Protein AF-G0QEB4-F1 (afdb_monomer_lite)

Secondary structure (DSSP, 8-state):
----PBP--BHHHHHHHHHTSSS-PEEE--TT-SEEEEEEE-TTSSEEEEEEEEEETTT-BBPPTTS--EEEEEEETTT--BSS--EEE--BTTHHHHHHHHHHHHHHHT----B-TTT-PBEEEEE-TTS-EEEEETTTTS---EEE-

pLDDT: mean 91.14, std 9.4, range [45.0, 98.31]

Radius of gyration: 16.37 Å; chains: 1; bounding box: 36×35×40 Å

Structure (mmCIF, N/CA/C/O backbone):
data_AF-G0QEB4-F1
#
_entry.id   AF-G0QEB4-F1
#
loop_
_atom_site.group_PDB
_atom_site.id
_atom_site.type_symbol
_atom_site.label_atom_id
_atom_site.label_alt_id
_atom_site.label_comp_id
_atom_site.label_asym_id
_atom_site.label_entity_id
_atom_site.label_seq_id
_atom_site.pdbx_PDB_ins_code
_atom_site.Cartn_x
_atom_site.Cartn_y
_atom_site.Cartn_z
_atom_site.occupancy
_atom_site.B_iso_or_equiv
_atom_site.auth_seq_id
_atom_site.auth_comp_id
_atom_site.auth_asym_id
_atom_site.auth_atom_id
_atom_site.pdbx_PDB_model_num
ATOM 1 N N . MET A 1 1 ? 13.089 22.581 -18.055 1.00 45.00 1 MET A N 1
ATOM 2 C CA . MET A 1 1 ? 12.441 21.255 -18.199 1.00 45.00 1 MET A CA 1
ATOM 3 C C . MET A 1 1 ? 13.299 20.219 -17.482 1.00 45.00 1 MET A C 1
ATOM 5 O O . MET A 1 1 ? 14.456 20.061 -17.837 1.00 45.00 1 MET A O 1
ATOM 9 N N . SER A 1 2 ? 12.799 19.601 -16.408 1.00 50.03 2 SER A N 1
ATOM 10 C CA . SER A 1 2 ? 13.567 18.611 -15.633 1.00 50.03 2 SER A CA 1
ATOM 11 C C .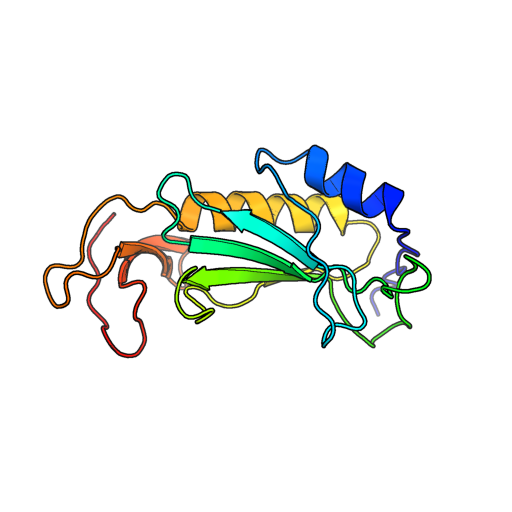 SER A 1 2 ? 13.783 17.355 -16.483 1.00 50.03 2 SER A C 1
ATOM 13 O O . SER A 1 2 ? 12.815 16.683 -16.833 1.00 50.03 2 SER A O 1
ATOM 15 N N . ASN A 1 3 ? 15.038 17.058 -16.828 1.00 57.84 3 ASN A N 1
ATOM 16 C CA . ASN A 1 3 ? 15.435 15.902 -17.633 1.00 57.84 3 ASN A CA 1
ATOM 17 C C . ASN A 1 3 ? 15.365 14.620 -16.776 1.00 57.84 3 ASN A C 1
ATOM 19 O O . ASN A 1 3 ? 16.381 14.054 -16.373 1.00 57.84 3 ASN A O 1
ATOM 23 N N . ARG A 1 4 ? 14.151 14.219 -16.373 1.00 66.50 4 ARG A N 1
ATOM 24 C CA . ARG A 1 4 ? 13.932 13.013 -15.562 1.00 66.50 4 ARG A CA 1
ATOM 25 C C . ARG A 1 4 ? 14.153 11.782 -16.440 1.00 66.50 4 ARG A C 1
ATOM 27 O O . ARG A 1 4 ? 13.334 11.479 -17.303 1.00 66.50 4 ARG A O 1
ATOM 34 N N . LYS A 1 5 ? 15.257 11.074 -16.208 1.00 75.94 5 LYS A N 1
ATOM 35 C CA . LYS A 1 5 ? 15.568 9.799 -16.866 1.00 75.94 5 LYS A CA 1
ATOM 36 C C . LYS A 1 5 ? 14.703 8.707 -16.226 1.00 75.94 5 LYS A C 1
ATOM 38 O O . LYS A 1 5 ? 14.789 8.471 -15.020 1.00 75.94 5 LYS A O 1
ATOM 43 N N . TYR A 1 6 ? 13.838 8.094 -17.029 1.00 80.25 6 TYR A N 1
ATOM 44 C CA . TYR A 1 6 ? 13.074 6.919 -16.611 1.00 80.25 6 TYR A CA 1
ATOM 45 C C . TYR A 1 6 ? 14.007 5.716 -16.471 1.00 80.25 6 TYR A C 1
ATOM 47 O O . TYR A 1 6 ? 14.948 5.580 -17.252 1.00 80.25 6 TYR A O 1
ATOM 55 N N . SER A 1 7 ? 13.739 4.892 -15.465 1.00 81.31 7 SER A N 1
ATOM 56 C CA . SER A 1 7 ? 14.438 3.637 -15.213 1.00 81.31 7 SER A CA 1
ATOM 57 C C . SER A 1 7 ? 13.712 2.498 -15.917 1.00 81.31 7 SER A C 1
ATOM 59 O O . SER A 1 7 ? 12.491 2.374 -15.781 1.00 81.31 7 SER A O 1
ATOM 61 N N . ASP A 1 8 ? 14.472 1.669 -16.622 1.00 85.38 8 ASP A N 1
ATOM 62 C CA . ASP A 1 8 ? 14.002 0.388 -17.135 1.00 85.38 8 ASP A CA 1
ATOM 63 C C . ASP A 1 8 ? 14.109 -0.614 -15.982 1.00 85.38 8 ASP A C 1
ATOM 65 O O . ASP A 1 8 ? 15.203 -1.016 -15.600 1.00 85.38 8 ASP A O 1
ATOM 69 N N . ILE A 1 9 ? 12.970 -0.894 -15.346 1.00 90.00 9 ILE A N 1
ATOM 70 C CA . ILE A 1 9 ? 12.883 -1.756 -14.162 1.00 90.00 9 ILE A CA 1
ATOM 71 C C . ILE A 1 9 ? 12.531 -3.165 -14.628 1.00 90.00 9 ILE A C 1
ATOM 73 O O . ILE A 1 9 ? 11.582 -3.333 -15.400 1.00 90.00 9 ILE A O 1
ATOM 77 N N . ILE A 1 10 ? 13.259 -4.154 -14.122 1.00 93.06 10 ILE A N 1
ATOM 78 C CA . ILE A 1 10 ? 12.956 -5.579 -14.290 1.00 93.06 10 ILE A CA 1
ATOM 79 C C . ILE A 1 10 ? 12.398 -6.169 -12.990 1.00 93.06 10 ILE A C 1
ATOM 81 O O . ILE A 1 10 ? 12.590 -5.604 -11.911 1.00 93.06 10 ILE A O 1
ATOM 85 N N . GLN A 1 11 ? 11.723 -7.316 -13.086 1.00 94.12 11 GLN A N 1
ATOM 86 C CA . GLN A 1 11 ? 11.099 -7.989 -11.943 1.00 94.12 11 GLN A CA 1
ATOM 87 C C . GLN A 1 11 ? 12.069 -8.227 -10.777 1.00 94.12 11 GLN A C 1
ATOM 89 O O . GLN A 1 11 ? 11.741 -7.858 -9.654 1.00 94.12 11 GLN A O 1
ATOM 94 N N . GLU A 1 12 ? 13.259 -8.774 -11.032 1.00 95.62 12 GLU A N 1
ATOM 95 C CA . GLU A 1 12 ? 14.254 -9.061 -9.985 1.00 95.62 12 GLU A CA 1
ATOM 96 C C . GLU A 1 12 ? 14.648 -7.794 -9.207 1.00 95.62 12 GLU A C 1
ATOM 98 O O . GLU A 1 12 ? 14.657 -7.769 -7.978 1.00 95.62 12 GLU A O 1
ATOM 103 N N . GLU A 1 13 ? 14.886 -6.693 -9.926 1.00 95.12 13 GLU A N 1
ATOM 104 C CA . GLU A 1 13 ? 15.212 -5.399 -9.326 1.00 95.12 13 GLU A CA 1
ATOM 105 C C . GLU A 1 13 ? 14.054 -4.856 -8.465 1.00 95.12 13 GLU A C 1
ATOM 107 O O . GLU A 1 13 ? 14.269 -4.182 -7.449 1.00 95.12 13 GLU A O 1
ATOM 112 N N . PHE A 1 14 ? 12.817 -5.130 -8.882 1.00 96.31 14 PHE A N 1
ATOM 113 C CA . PHE A 1 14 ? 11.607 -4.758 -8.162 1.00 96.31 14 PHE A CA 1
ATOM 114 C C . PHE A 1 14 ? 11.429 -5.551 -6.874 1.00 96.31 14 PHE A C 1
ATOM 116 O O . PHE A 1 14 ? 11.207 -4.955 -5.820 1.00 96.31 14 PHE A O 1
ATOM 123 N N . GLU A 1 15 ? 11.568 -6.870 -6.951 1.00 96.88 15 GLU A N 1
ATOM 124 C CA . GLU A 1 15 ? 11.458 -7.775 -5.808 1.00 96.88 15 GLU A CA 1
ATOM 125 C C . GLU A 1 15 ? 12.557 -7.498 -4.779 1.00 96.88 15 GLU A C 1
ATOM 127 O O . GLU A 1 15 ? 12.249 -7.385 -3.594 1.00 96.88 15 GLU A O 1
ATOM 132 N N . G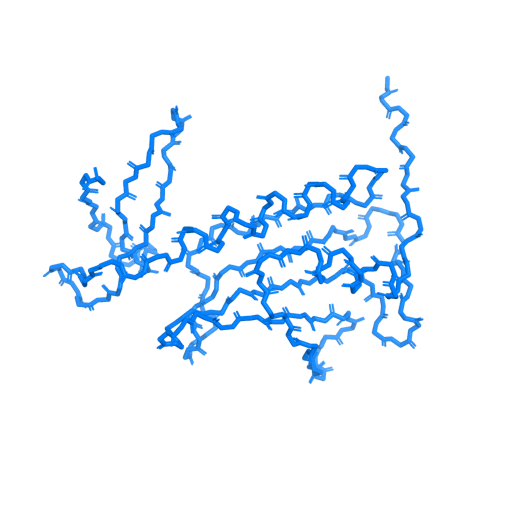LN A 1 16 ? 13.792 -7.223 -5.216 1.00 96.12 16 GLN A N 1
ATOM 133 C CA . GLN A 1 16 ? 14.859 -6.754 -4.326 1.00 96.12 16 GLN A CA 1
ATOM 134 C C . GLN A 1 16 ? 14.459 -5.466 -3.583 1.00 96.12 16 GLN A C 1
ATOM 136 O O . GLN A 1 16 ? 14.708 -5.304 -2.389 1.00 96.12 16 GLN A O 1
ATOM 141 N N . ALA A 1 17 ? 13.821 -4.514 -4.269 1.00 96.31 17 ALA A N 1
ATOM 142 C CA . ALA A 1 17 ? 13.399 -3.275 -3.622 1.00 96.31 17 ALA A CA 1
ATOM 143 C C . ALA A 1 17 ? 12.295 -3.496 -2.572 1.00 96.31 17 ALA A C 1
ATOM 145 O O . ALA A 1 17 ? 12.233 -2.714 -1.619 1.00 96.31 17 ALA A O 1
ATOM 146 N N . LEU A 1 18 ? 11.443 -4.516 -2.746 1.00 97.12 18 LEU A N 1
ATOM 147 C CA . LEU A 1 18 ? 10.438 -4.927 -1.761 1.00 97.12 18 LEU A CA 1
ATOM 148 C C . LEU A 1 18 ? 11.070 -5.669 -0.579 1.00 97.12 18 LEU A C 1
ATOM 150 O O . LEU A 1 18 ? 10.736 -5.355 0.560 1.00 97.12 18 LEU A O 1
ATOM 154 N N . SER A 1 19 ? 12.012 -6.584 -0.826 1.00 95.50 19 SER A N 1
ATOM 155 C CA . SER A 1 19 ? 12.683 -7.358 0.231 1.00 95.50 19 SER A CA 1
ATOM 156 C C . SER A 1 19 ? 13.537 -6.493 1.160 1.00 95.50 19 SER A C 1
ATOM 158 O O . SER A 1 19 ? 13.857 -6.886 2.272 1.00 95.50 19 SER A O 1
ATOM 160 N N . GLU A 1 20 ? 13.932 -5.304 0.707 1.00 95.06 20 GLU A N 1
ATOM 161 C CA . GLU A 1 20 ? 14.632 -4.302 1.514 1.00 95.06 20 GLU A CA 1
ATOM 162 C C . GLU A 1 20 ? 13.666 -3.396 2.323 1.00 95.06 20 GLU A C 1
ATOM 164 O O . GLU A 1 20 ? 14.074 -2.323 2.782 1.00 95.06 20 GLU A O 1
ATOM 169 N N . THR A 1 21 ? 12.383 -3.761 2.433 1.00 94.06 21 THR A N 1
ATOM 170 C CA . THR A 1 21 ? 11.393 -3.138 3.332 1.00 94.06 21 THR A CA 1
ATOM 171 C C . THR A 1 21 ? 11.107 -4.041 4.528 1.00 94.06 21 THR A C 1
ATOM 173 O O . THR A 1 21 ? 11.372 -5.235 4.476 1.00 94.06 21 THR A O 1
ATOM 176 N N . ASP A 1 22 ? 10.510 -3.487 5.584 1.00 89.00 22 ASP A N 1
ATOM 177 C CA . ASP A 1 22 ? 10.097 -4.254 6.772 1.00 89.00 22 ASP A CA 1
ATOM 178 C C . ASP A 1 22 ? 8.754 -4.985 6.568 1.00 89.00 22 ASP A C 1
ATOM 180 O O . ASP A 1 22 ? 8.062 -5.315 7.528 1.00 89.00 22 ASP A O 1
ATOM 184 N N . VAL A 1 23 ? 8.329 -5.163 5.315 1.00 94.00 23 VAL A N 1
ATOM 185 C CA . VAL A 1 23 ? 7.032 -5.729 4.949 1.00 94.00 23 VAL A CA 1
ATOM 186 C C . VAL A 1 23 ? 7.258 -6.973 4.104 1.00 94.00 23 VAL A C 1
ATOM 188 O O . VAL A 1 23 ? 7.904 -6.907 3.058 1.00 94.00 23 VAL A O 1
ATOM 191 N N . ASP A 1 24 ? 6.681 -8.088 4.542 1.00 94.81 24 ASP A N 1
ATOM 192 C CA . ASP A 1 24 ? 6.777 -9.362 3.840 1.00 94.81 24 ASP A CA 1
ATOM 193 C C . ASP A 1 24 ? 5.719 -9.447 2.732 1.00 94.81 24 ASP A C 1
ATOM 195 O O . ASP A 1 24 ? 4.523 -9.604 2.988 1.00 94.81 24 ASP A O 1
ATOM 199 N N . PHE A 1 25 ? 6.155 -9.242 1.489 1.00 97.62 25 PHE A N 1
ATOM 200 C CA . PHE A 1 25 ? 5.279 -9.221 0.323 1.00 97.62 25 PHE A CA 1
ATOM 201 C C . PHE A 1 25 ? 5.249 -10.567 -0.388 1.00 97.62 25 PHE A C 1
ATOM 203 O O . PHE A 1 25 ? 6.269 -11.082 -0.839 1.00 97.62 25 PHE A O 1
ATOM 210 N N . GLU A 1 26 ? 4.041 -11.039 -0.665 1.00 97.12 26 GLU A N 1
ATOM 211 C CA . GLU A 1 26 ? 3.802 -12.181 -1.530 1.00 97.12 26 GLU A CA 1
ATOM 212 C C . GLU A 1 26 ? 3.353 -11.723 -2.917 1.00 97.12 26 GLU A C 1
ATOM 214 O O . GLU A 1 26 ? 2.459 -10.883 -3.071 1.00 97.12 26 GLU A O 1
ATOM 219 N N . ARG A 1 27 ? 3.923 -12.327 -3.961 1.00 96.88 27 ARG A N 1
ATOM 220 C CA . ARG A 1 27 ? 3.445 -12.120 -5.330 1.00 96.88 27 ARG A CA 1
ATOM 221 C C . ARG A 1 27 ? 2.064 -12.756 -5.503 1.00 96.88 27 ARG A C 1
ATOM 223 O O . ARG A 1 27 ? 1.876 -13.934 -5.205 1.00 96.88 27 ARG A O 1
ATOM 230 N N . LYS A 1 28 ? 1.113 -12.000 -6.052 1.00 96.00 28 LYS A N 1
ATOM 231 C CA . LYS A 1 28 ? -0.246 -12.469 -6.344 1.00 96.00 28 LYS A CA 1
ATOM 232 C C . LYS A 1 28 ? -0.499 -12.526 -7.839 1.00 96.00 28 LYS A C 1
ATOM 234 O O . LYS A 1 28 ? -0.253 -11.568 -8.574 1.00 96.00 28 LYS A O 1
ATOM 239 N N . ASP A 1 29 ? -1.027 -13.663 -8.272 1.00 93.12 29 ASP A N 1
ATOM 240 C CA . ASP A 1 29 ? -1.397 -13.897 -9.657 1.00 93.12 29 ASP A CA 1
ATOM 241 C C . ASP A 1 29 ? -2.900 -13.662 -9.852 1.00 93.12 29 ASP A C 1
ATOM 243 O O . ASP A 1 29 ? -3.734 -14.525 -9.582 1.00 93.12 29 ASP A O 1
ATOM 247 N N . TYR A 1 30 ? -3.244 -12.462 -10.317 1.00 92.50 30 TYR A N 1
ATOM 248 C CA . TYR A 1 30 ? -4.616 -12.120 -10.674 1.00 92.50 30 TYR A CA 1
ATOM 249 C C . TYR A 1 30 ? -4.835 -12.254 -12.190 1.00 92.50 30 TYR A C 1
ATOM 251 O O . TYR A 1 30 ? -4.125 -11.591 -12.957 1.00 92.50 30 TYR A O 1
ATOM 259 N N . PRO A 1 31 ? -5.834 -13.033 -12.658 1.00 90.38 31 PRO A N 1
ATOM 260 C CA . PRO A 1 31 ? -6.109 -13.205 -14.090 1.00 90.38 31 PRO A CA 1
ATOM 261 C C . PRO A 1 31 ? -6.461 -11.903 -14.817 1.00 90.38 31 PRO A C 1
ATOM 263 O O . PRO A 1 31 ? -6.111 -11.725 -15.979 1.00 90.38 31 PRO A O 1
ATOM 266 N N . TRP A 1 32 ? -7.125 -10.976 -14.122 1.00 88.81 32 TRP A N 1
ATOM 267 C CA . TRP A 1 32 ? -7.525 -9.672 -14.659 1.00 88.81 32 TRP A CA 1
ATOM 268 C C . TRP A 1 32 ? -6.369 -8.670 -14.750 1.00 88.81 32 TRP A C 1
ATOM 270 O O . TRP A 1 32 ? -6.491 -7.650 -15.427 1.00 88.81 32 TRP A O 1
ATOM 280 N N . SER A 1 33 ? -5.254 -8.925 -14.061 1.00 90.31 33 SER A N 1
ATOM 281 C CA . SER A 1 33 ? -4.117 -8.014 -14.049 1.00 90.31 33 SER A CA 1
ATOM 282 C C . SER A 1 33 ? -3.132 -8.370 -15.153 1.00 90.31 33 SER A C 1
ATOM 284 O O . SER A 1 33 ? -2.580 -9.469 -15.184 1.00 90.31 33 SER A O 1
ATOM 286 N N . GLY A 1 34 ? -2.848 -7.402 -16.023 1.00 89.81 34 GLY A N 1
ATOM 287 C CA . GLY A 1 34 ? -1.720 -7.475 -16.953 1.00 89.81 34 GLY A CA 1
ATOM 288 C C . GLY A 1 34 ? -0.382 -7.059 -16.330 1.00 89.81 34 GLY A C 1
ATOM 289 O O . GLY A 1 34 ? 0.590 -6.896 -17.062 1.00 89.81 34 GLY A O 1
ATOM 290 N N . GLU A 1 35 ? -0.329 -6.760 -15.029 1.00 93.00 35 GLU A N 1
ATOM 291 C CA . GLU A 1 35 ? 0.901 -6.387 -14.315 1.00 93.00 35 GLU A CA 1
ATOM 292 C C . GLU A 1 35 ? 1.174 -7.278 -13.103 1.00 93.00 35 GLU A C 1
ATOM 294 O O . GLU A 1 35 ? 0.248 -7.884 -12.553 1.00 93.00 35 GLU A O 1
ATOM 299 N N . LEU A 1 36 ? 2.439 -7.329 -12.672 1.00 94.81 36 LEU A N 1
ATOM 300 C CA . LEU A 1 36 ? 2.822 -8.019 -11.439 1.00 94.81 36 LEU A CA 1
ATOM 301 C C . LEU A 1 36 ? 2.280 -7.260 -10.219 1.00 94.81 36 LEU A C 1
ATOM 303 O O . LEU A 1 36 ? 2.485 -6.046 -10.091 1.00 94.81 36 LEU A O 1
ATOM 307 N N . ILE A 1 37 ? 1.599 -7.987 -9.333 1.00 97.25 37 ILE A N 1
ATOM 308 C CA . ILE A 1 37 ? 0.992 -7.472 -8.104 1.00 97.25 37 ILE A CA 1
ATOM 309 C C . ILE A 1 37 ? 1.621 -8.183 -6.910 1.00 97.25 37 ILE A C 1
ATOM 311 O O . ILE A 1 37 ? 1.826 -9.395 -6.939 1.00 97.25 37 ILE A O 1
ATOM 315 N N . TYR A 1 38 ? 1.886 -7.419 -5.856 1.00 98.31 38 TYR A N 1
ATOM 316 C CA . TYR A 1 38 ? 2.427 -7.913 -4.596 1.00 98.31 38 TYR A CA 1
ATOM 317 C C . TYR A 1 38 ? 1.527 -7.466 -3.450 1.00 98.31 38 TYR A C 1
ATOM 319 O O . TYR A 1 38 ? 1.035 -6.335 -3.458 1.00 98.31 38 TYR A O 1
ATOM 327 N N . GLU A 1 39 ? 1.296 -8.340 -2.482 1.00 98.12 39 GLU A N 1
ATOM 328 C CA . GLU A 1 39 ? 0.433 -8.083 -1.332 1.00 98.12 39 GLU A CA 1
ATOM 329 C C . GLU A 1 39 ? 1.094 -8.514 -0.034 1.00 98.12 39 GLU A C 1
ATOM 331 O O . GLU A 1 39 ? 1.729 -9.560 0.019 1.00 98.12 39 GLU A O 1
ATOM 336 N N . ALA A 1 40 ? 0.887 -7.719 1.008 1.00 97.06 40 ALA A N 1
ATOM 337 C CA . ALA A 1 40 ? 1.221 -8.052 2.381 1.00 97.06 40 ALA A CA 1
ATOM 338 C C . ALA A 1 40 ? 0.001 -7.766 3.256 1.00 97.06 40 ALA A C 1
ATOM 340 O O . ALA A 1 40 ? -0.614 -6.702 3.126 1.00 97.06 40 ALA A O 1
ATOM 341 N N . LYS A 1 41 ? -0.371 -8.707 4.120 1.00 95.50 41 LYS A N 1
ATOM 342 C CA . LYS A 1 41 ? -1.475 -8.520 5.066 1.00 95.50 41 LYS A CA 1
ATOM 343 C C . LYS A 1 41 ? -0.982 -7.867 6.357 1.00 95.50 41 LYS A C 1
ATOM 345 O O . LYS A 1 41 ? 0.186 -8.003 6.713 1.00 95.50 41 LYS A O 1
ATOM 350 N N . SER A 1 42 ? -1.865 -7.150 7.047 1.00 93.31 42 SER A N 1
ATOM 351 C CA . SER A 1 42 ? -1.631 -6.750 8.437 1.00 93.31 42 SER A CA 1
ATOM 352 C C . SER A 1 42 ? -1.628 -7.973 9.359 1.00 93.31 42 SER A C 1
ATOM 354 O O . SER A 1 42 ? -2.184 -9.007 9.010 1.00 93.31 42 SER A O 1
ATOM 356 N N . GLU A 1 43 ? -1.033 -7.849 10.549 1.00 89.56 43 GLU A N 1
ATOM 357 C CA . GLU A 1 43 ? -0.915 -8.950 11.527 1.00 89.56 43 GLU A CA 1
ATOM 358 C C . GLU A 1 43 ? -2.257 -9.601 11.899 1.00 89.56 43 GLU A C 1
ATOM 360 O O . GLU A 1 43 ? -2.322 -10.786 12.210 1.00 89.56 43 GLU A O 1
ATOM 365 N N . ASP A 1 44 ? -3.332 -8.818 11.873 1.00 89.94 44 ASP A N 1
ATOM 366 C CA . ASP A 1 44 ? -4.692 -9.229 12.209 1.00 89.94 44 ASP A CA 1
ATOM 367 C C . ASP A 1 44 ? -5.566 -9.515 10.976 1.00 89.94 44 ASP A C 1
ATOM 369 O O . ASP A 1 44 ? -6.785 -9.628 11.099 1.00 89.94 44 ASP A O 1
ATOM 373 N N . ASP A 1 45 ? -4.963 -9.567 9.785 1.00 92.88 45 ASP A N 1
ATOM 374 C CA . ASP A 1 45 ? -5.617 -9.774 8.493 1.00 92.88 45 ASP A CA 1
ATOM 375 C C . ASP A 1 45 ? -6.690 -8.729 8.115 1.00 92.88 45 ASP A C 1
ATOM 377 O O . ASP A 1 45 ? -7.335 -8.865 7.073 1.00 92.88 45 ASP A O 1
ATOM 381 N N . THR A 1 46 ? -6.864 -7.644 8.880 1.00 93.94 46 THR A N 1
ATOM 382 C CA . THR A 1 46 ? -7.870 -6.602 8.596 1.00 93.94 46 THR A CA 1
ATOM 383 C C . THR A 1 46 ? -7.563 -5.847 7.298 1.00 93.94 46 THR A C 1
ATOM 385 O O . THR A 1 46 ? -8.472 -5.518 6.527 1.00 93.94 46 THR A O 1
ATOM 388 N N . PHE A 1 47 ? -6.284 -5.575 7.031 1.00 96.44 47 PHE A N 1
ATOM 389 C CA . PHE A 1 47 ? -5.844 -4.794 5.880 1.00 96.44 47 PHE A CA 1
ATOM 390 C C . PHE A 1 47 ? -4.860 -5.551 4.994 1.00 96.44 47 PHE A C 1
ATOM 392 O O . PHE A 1 47 ? -4.096 -6.400 5.440 1.00 96.44 47 PHE A O 1
ATOM 399 N N . THR A 1 48 ? -4.859 -5.188 3.714 1.00 97.31 48 THR A N 1
ATOM 400 C CA . THR A 1 48 ? -3.893 -5.646 2.720 1.00 97.31 48 THR A CA 1
ATOM 401 C C . THR A 1 48 ? -3.190 -4.440 2.104 1.00 97.31 48 THR A C 1
ATOM 403 O O . THR A 1 48 ? -3.818 -3.589 1.463 1.00 97.31 48 THR A O 1
ATOM 406 N N . LEU A 1 49 ? -1.869 -4.374 2.254 1.00 97.56 49 LEU A N 1
ATOM 407 C CA . LEU A 1 49 ? -1.007 -3.465 1.514 1.00 97.56 49 LEU A CA 1
ATOM 408 C C . LEU A 1 49 ? -0.706 -4.080 0.147 1.00 97.56 49 LEU A C 1
ATOM 410 O O . LEU A 1 49 ? 0.031 -5.055 0.043 1.00 97.56 49 LEU A O 1
ATOM 414 N N . ARG A 1 50 ? -1.262 -3.496 -0.915 1.00 98.00 50 ARG A N 1
ATOM 415 C CA . ARG A 1 50 ? -1.074 -3.949 -2.296 1.00 98.00 50 ARG A CA 1
ATOM 416 C C . ARG A 1 50 ? -0.160 -3.007 -3.070 1.00 98.00 50 ARG A C 1
ATOM 418 O O . ARG A 1 50 ? -0.346 -1.786 -3.060 1.00 98.00 50 ARG A O 1
ATOM 425 N N . VAL A 1 51 ? 0.781 -3.584 -3.808 1.00 98.00 51 VAL A N 1
ATOM 426 C CA . VAL A 1 51 ? 1.676 -2.897 -4.738 1.00 98.00 51 VAL A CA 1
ATOM 427 C C . VAL A 1 51 ? 1.413 -3.390 -6.162 1.00 98.00 51 VAL A C 1
ATOM 429 O O . VAL A 1 51 ? 1.626 -4.556 -6.479 1.00 98.00 51 VAL A O 1
ATOM 432 N N . TYR A 1 52 ? 0.989 -2.479 -7.033 1.00 96.06 52 TYR A N 1
ATOM 433 C CA . TYR A 1 52 ? 0.950 -2.662 -8.483 1.00 96.06 52 TYR A CA 1
ATOM 434 C C . TYR A 1 52 ? 2.285 -2.194 -9.060 1.00 96.06 52 TYR A C 1
ATOM 436 O O . TYR A 1 52 ? 2.639 -1.016 -8.935 1.00 96.06 52 TYR A O 1
ATOM 444 N N . SER A 1 53 ? 3.054 -3.112 -9.637 1.00 93.88 53 SER A N 1
ATOM 445 C CA . SER A 1 53 ? 4.451 -2.862 -10.007 1.00 93.88 53 SER A CA 1
ATOM 446 C C . SER A 1 53 ? 4.639 -2.022 -11.270 1.00 93.88 53 SER A C 1
ATOM 448 O O . SER A 1 53 ? 5.742 -1.530 -11.505 1.00 93.88 53 SER A O 1
ATOM 450 N N . SER A 1 54 ? 3.605 -1.839 -12.100 1.00 91.25 54 SER A N 1
ATOM 451 C CA . SER A 1 54 ? 3.697 -1.324 -13.476 1.00 91.25 54 SER A CA 1
ATOM 452 C C . SER A 1 54 ? 4.625 -2.120 -14.413 1.00 91.25 54 SER A C 1
ATOM 454 O O . SER A 1 54 ? 4.964 -1.640 -15.501 1.00 91.25 54 SER A O 1
ATOM 456 N N . LEU A 1 55 ? 5.024 -3.328 -14.003 1.00 90.75 55 LEU A N 1
ATOM 457 C CA . LEU A 1 55 ? 5.758 -4.295 -14.816 1.00 90.75 55 LEU A CA 1
ATOM 458 C C . LEU A 1 55 ? 4.765 -5.200 -15.532 1.00 90.75 55 LEU A C 1
ATOM 460 O O . LEU A 1 55 ? 3.810 -5.666 -14.912 1.00 90.75 55 LEU A O 1
ATOM 464 N N . ASP A 1 56 ? 4.977 -5.447 -16.818 1.00 89.94 56 ASP A N 1
ATOM 465 C CA . ASP A 1 56 ? 4.171 -6.395 -17.575 1.00 89.94 56 ASP A CA 1
ATOM 466 C C . ASP A 1 56 ? 4.272 -7.790 -16.950 1.00 89.94 56 ASP A C 1
ATOM 468 O O . ASP A 1 56 ? 5.355 -8.282 -16.647 1.00 89.94 56 ASP A O 1
ATOM 472 N N . LYS A 1 57 ? 3.129 -8.436 -16.732 1.00 90.38 57 LYS A N 1
ATOM 473 C CA . LYS A 1 57 ? 3.070 -9.739 -16.061 1.00 90.38 57 LYS A CA 1
ATOM 474 C C . LYS A 1 57 ? 3.712 -10.868 -16.874 1.00 90.38 57 LYS A C 1
ATOM 476 O O . LYS A 1 57 ? 4.122 -11.867 -16.295 1.00 90.38 57 LYS A O 1
ATOM 481 N N . ARG A 1 58 ? 3.755 -10.744 -18.203 1.00 87.56 58 ARG A N 1
ATOM 482 C CA . ARG A 1 58 ? 4.277 -11.775 -19.108 1.00 87.56 58 ARG A CA 1
ATOM 483 C C . ARG A 1 58 ? 5.783 -11.661 -19.275 1.00 87.56 58 ARG A C 1
ATOM 485 O O . ARG A 1 58 ? 6.441 -12.690 -19.360 1.00 87.56 58 ARG A O 1
ATOM 492 N N . THR A 1 59 ? 6.303 -10.438 -19.367 1.00 89.31 59 THR A N 1
ATOM 493 C CA . THR A 1 59 ? 7.739 -10.209 -19.597 1.00 89.31 59 THR A CA 1
ATOM 494 C C . THR A 1 59 ? 8.508 -9.876 -18.322 1.00 89.31 59 THR A C 1
ATOM 496 O O . THR A 1 59 ? 9.716 -10.067 -18.280 1.00 89.31 59 THR A O 1
ATOM 499 N N . GLY A 1 60 ? 7.833 -9.387 -17.277 1.00 86.31 60 GLY A N 1
ATOM 500 C CA . GLY A 1 60 ? 8.472 -8.868 -16.065 1.00 86.31 60 GLY A CA 1
ATOM 501 C C . GLY A 1 60 ? 9.139 -7.503 -16.263 1.00 86.31 60 GLY A C 1
ATOM 502 O O . GLY A 1 60 ? 9.844 -7.030 -15.372 1.00 86.31 60 GLY A O 1
ATOM 503 N N . GLU A 1 61 ? 8.928 -6.858 -17.413 1.00 85.19 61 GLU A N 1
ATOM 504 C CA . GLU A 1 61 ? 9.588 -5.609 -17.787 1.00 85.19 61 GLU A CA 1
ATOM 505 C C . GLU A 1 61 ? 8.677 -4.395 -17.598 1.00 85.19 61 GLU A C 1
ATOM 507 O O . GLU A 1 61 ? 7.450 -4.450 -17.714 1.00 85.19 61 GLU A O 1
ATOM 512 N N . ALA A 1 62 ? 9.299 -3.251 -17.341 1.00 80.19 62 ALA A N 1
ATOM 513 C CA . ALA A 1 62 ? 8.646 -1.955 -17.280 1.00 80.19 62 ALA A CA 1
ATOM 514 C C . ALA A 1 62 ? 7.790 -1.656 -18.532 1.00 80.19 62 ALA A C 1
ATOM 516 O O . ALA A 1 62 ? 8.290 -1.601 -19.652 1.00 80.19 62 ALA A O 1
ATOM 517 N N . ARG A 1 63 ? 6.503 -1.326 -18.332 1.00 80.31 63 ARG A N 1
ATOM 518 C CA . ARG A 1 63 ? 5.621 -0.816 -19.405 1.00 80.31 63 ARG A CA 1
ATOM 519 C C . ARG A 1 63 ? 6.142 0.497 -20.011 1.00 80.31 63 ARG A C 1
ATOM 521 O O . ARG A 1 63 ? 6.935 1.202 -19.385 1.00 80.31 63 ARG A O 1
ATOM 528 N N . SER A 1 64 ? 5.638 0.892 -21.183 1.00 69.50 64 SER A N 1
ATOM 529 C CA . SER A 1 64 ? 6.062 2.114 -21.894 1.00 69.50 64 SER A CA 1
ATOM 530 C C . SER A 1 64 ? 6.031 3.403 -21.037 1.00 69.50 64 SER A C 1
ATOM 532 O O . SER A 1 64 ? 5.357 3.503 -20.003 1.00 69.50 64 SER A O 1
ATOM 534 N N . ARG A 1 65 ? 6.839 4.400 -21.431 1.00 64.00 65 ARG A N 1
ATOM 535 C CA . ARG A 1 65 ? 6.969 5.684 -20.715 1.00 64.00 65 ARG A CA 1
ATOM 536 C C . ARG A 1 65 ? 5.648 6.456 -20.745 1.00 64.00 65 ARG A C 1
ATOM 538 O O . ARG A 1 65 ? 5.057 6.625 -21.802 1.00 64.00 65 ARG A O 1
ATOM 545 N N . GLY A 1 66 ? 5.230 6.969 -19.586 1.00 59.88 66 GLY A N 1
ATOM 546 C CA . GLY A 1 66 ? 3.973 7.713 -19.427 1.00 59.88 66 GLY A CA 1
ATOM 547 C C . GLY A 1 66 ? 2.735 6.840 -19.193 1.00 59.88 66 GLY A C 1
ATOM 548 O O . GLY A 1 66 ? 1.690 7.378 -18.846 1.00 59.88 66 GLY A O 1
ATOM 549 N N . SER A 1 67 ? 2.866 5.516 -19.314 1.00 58.69 67 SER A N 1
ATOM 550 C CA . SER A 1 67 ? 1.730 4.586 -19.331 1.00 58.69 67 SER A CA 1
ATOM 551 C C . SER A 1 67 ? 1.278 4.122 -17.952 1.00 58.69 67 SER A C 1
ATOM 553 O O . SER A 1 67 ? 0.122 3.750 -17.801 1.00 58.69 67 SER A O 1
ATOM 555 N N . ASP A 1 68 ? 2.161 4.132 -16.946 1.00 72.81 68 ASP A N 1
ATOM 556 C CA . ASP A 1 68 ? 1.773 3.849 -15.560 1.00 72.81 68 ASP A CA 1
ATOM 557 C C . ASP A 1 68 ? 2.903 4.112 -14.553 1.00 72.81 68 ASP A C 1
ATOM 559 O O . ASP A 1 68 ? 4.096 4.012 -14.884 1.00 72.81 68 ASP A O 1
ATOM 563 N N . ALA A 1 69 ? 2.518 4.426 -13.316 1.00 87.88 69 ALA A N 1
ATOM 564 C CA . ALA A 1 69 ? 3.406 4.531 -12.159 1.00 87.88 69 ALA A CA 1
ATOM 565 C C . ALA A 1 69 ? 3.243 3.292 -11.269 1.00 87.88 69 ALA A C 1
ATOM 567 O O . ALA A 1 69 ? 2.183 2.679 -11.266 1.00 87.88 69 ALA A O 1
ATOM 568 N N . ILE A 1 70 ? 4.249 2.973 -10.452 1.00 94.88 70 ILE A N 1
ATOM 569 C CA . ILE A 1 70 ? 4.085 1.970 -9.391 1.00 94.88 70 ILE A CA 1
ATOM 570 C C . ILE A 1 70 ? 3.027 2.508 -8.421 1.00 94.88 70 ILE A C 1
ATOM 572 O O . ILE A 1 70 ? 3.156 3.648 -7.957 1.00 94.88 70 ILE A O 1
ATOM 576 N N . ARG A 1 71 ? 1.987 1.734 -8.111 1.00 96.00 71 ARG A N 1
ATOM 577 C CA . ARG A 1 71 ? 0.902 2.164 -7.212 1.00 96.00 71 ARG A CA 1
ATOM 578 C C . ARG A 1 71 ? 0.931 1.344 -5.937 1.00 96.00 71 ARG A C 1
ATOM 580 O O . ARG A 1 71 ? 0.970 0.123 -5.992 1.00 96.00 71 ARG A O 1
ATOM 587 N N . THR A 1 72 ? 0.872 2.017 -4.797 1.00 97.56 72 THR A N 1
ATOM 588 C CA . THR A 1 72 ? 0.770 1.385 -3.481 1.00 97.56 72 THR A CA 1
ATOM 589 C C . THR A 1 72 ? -0.538 1.814 -2.830 1.00 97.56 72 THR A C 1
ATOM 591 O O . THR A 1 72 ? -0.830 3.014 -2.752 1.00 97.56 72 THR A O 1
ATOM 594 N N . VAL A 1 73 ? -1.331 0.850 -2.375 1.00 96.75 73 VAL A N 1
ATOM 595 C CA . VAL A 1 73 ? -2.658 1.079 -1.798 1.00 96.75 73 VAL A CA 1
ATOM 596 C C . VAL A 1 73 ? -2.880 0.182 -0.587 1.00 96.75 73 VAL A C 1
ATOM 598 O O . VAL A 1 73 ? -2.424 -0.954 -0.563 1.00 96.75 73 VAL A O 1
ATOM 601 N N . VAL A 1 74 ? -3.589 0.706 0.409 1.00 97.12 74 VAL A N 1
ATOM 602 C CA . VAL A 1 74 ? -4.086 -0.066 1.552 1.00 97.12 74 VAL A CA 1
ATOM 603 C C . VAL A 1 74 ? -5.555 -0.365 1.309 1.00 97.12 74 VAL A C 1
ATOM 605 O O . VAL A 1 74 ? -6.336 0.560 1.061 1.00 97.12 74 VAL A O 1
ATOM 608 N N . LEU A 1 75 ? -5.913 -1.638 1.378 1.00 96.81 75 LEU A N 1
ATOM 609 C CA . LEU A 1 75 ? -7.252 -2.156 1.136 1.00 96.81 75 LEU A CA 1
ATOM 610 C C . LEU A 1 75 ? -7.765 -2.849 2.399 1.00 96.81 75 LEU A C 1
ATOM 612 O O . LEU A 1 75 ? -6.977 -3.410 3.153 1.00 96.81 75 LEU A O 1
ATOM 616 N N . HIS A 1 76 ? -9.076 -2.845 2.607 1.00 96.44 76 HIS A N 1
ATOM 617 C CA . HIS A 1 76 ? -9.725 -3.816 3.484 1.00 96.44 76 HIS A CA 1
ATOM 618 C C . HIS A 1 76 ? -9.574 -5.207 2.864 1.00 96.44 76 HIS A C 1
ATOM 620 O O . HIS A 1 76 ? -9.852 -5.371 1.672 1.00 96.44 76 HIS A O 1
ATOM 626 N N . THR A 1 77 ? -9.112 -6.190 3.636 1.00 95.62 77 THR A N 1
ATOM 627 C CA . THR A 1 77 ? -8.832 -7.542 3.119 1.00 95.62 77 THR A CA 1
ATOM 628 C C . THR A 1 77 ? -10.102 -8.258 2.658 1.00 95.62 77 THR A C 1
ATOM 630 O O . THR A 1 77 ? -10.079 -8.971 1.659 1.00 95.62 77 THR A O 1
ATOM 633 N N . ASP A 1 78 ? -11.220 -8.042 3.350 1.00 94.81 78 ASP A N 1
ATOM 634 C CA . ASP A 1 78 ? -12.502 -8.713 3.107 1.00 94.81 78 ASP A CA 1
ATOM 635 C C . ASP A 1 78 ? -13.209 -8.255 1.819 1.00 94.81 78 ASP A C 1
ATOM 637 O O . ASP A 1 78 ? -13.818 -9.044 1.100 1.00 94.81 78 ASP A O 1
ATOM 641 N N . SER A 1 79 ? -13.124 -6.962 1.527 1.00 94.69 79 SER A N 1
ATOM 642 C CA . SER A 1 79 ? -13.935 -6.272 0.526 1.00 94.69 79 SER A CA 1
ATOM 643 C C . SER A 1 79 ? -13.099 -5.702 -0.613 1.00 94.69 79 SER A C 1
ATOM 645 O O . SER A 1 79 ? -13.646 -5.268 -1.627 1.00 94.69 79 SER A O 1
ATOM 647 N N . GLY A 1 80 ? -11.773 -5.646 -0.455 1.00 94.56 80 GLY A N 1
ATOM 648 C CA . GLY A 1 80 ? -10.867 -4.995 -1.399 1.00 94.56 80 G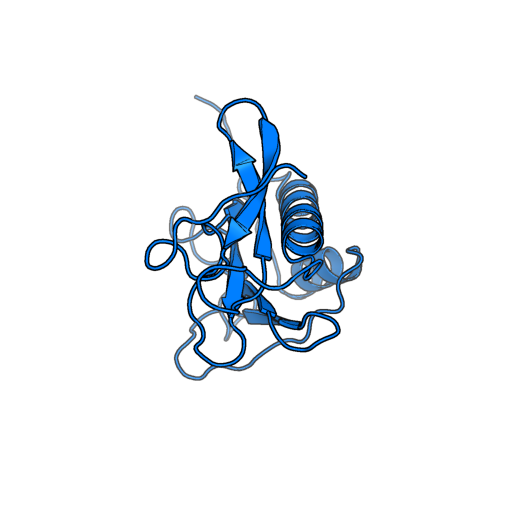LY A CA 1
ATOM 649 C C . GLY A 1 80 ? -11.070 -3.481 -1.492 1.00 94.56 80 GLY A C 1
ATOM 650 O O . GLY A 1 80 ? -10.559 -2.845 -2.416 1.00 94.56 80 GLY A O 1
ATOM 651 N N . ARG A 1 81 ? -11.825 -2.875 -0.567 1.00 94.50 81 ARG A N 1
ATOM 652 C CA . ARG A 1 81 ? -12.116 -1.440 -0.583 1.00 94.50 81 ARG A CA 1
ATOM 653 C C . ARG A 1 81 ? -10.889 -0.631 -0.140 1.00 94.50 81 ARG A C 1
ATOM 655 O O . ARG A 1 81 ? -10.311 -0.946 0.897 1.00 94.50 81 ARG A O 1
ATOM 662 N N . PRO A 1 82 ? -10.532 0.470 -0.826 1.00 95.50 82 PRO A N 1
ATOM 663 C CA . PRO A 1 82 ? -9.456 1.353 -0.380 1.00 95.50 82 PRO A CA 1
ATOM 664 C C . PRO A 1 82 ? -9.717 2.010 0.980 1.00 95.50 82 PRO A C 1
ATOM 666 O O . PRO A 1 82 ? -10.765 2.618 1.199 1.00 95.50 82 PRO A O 1
ATOM 669 N N . VAL A 1 83 ? -8.716 1.946 1.859 1.00 95.38 83 VAL A N 1
ATOM 670 C CA . VAL A 1 83 ? -8.706 2.576 3.193 1.00 95.38 83 VAL A CA 1
ATOM 671 C C . VAL A 1 83 ? -8.070 3.967 3.134 1.00 95.38 83 VAL A C 1
ATOM 673 O O . VAL A 1 83 ? -8.568 4.945 3.706 1.00 95.38 83 VAL A O 1
ATOM 676 N N . LEU A 1 84 ? -6.949 4.062 2.414 1.00 93.00 84 LEU A N 1
ATOM 677 C CA . LEU A 1 84 ? -6.135 5.263 2.251 1.00 93.00 84 LEU A CA 1
ATOM 678 C C . LEU A 1 84 ? -6.030 5.637 0.772 1.00 93.00 84 LEU A C 1
ATOM 680 O O . LEU A 1 84 ? -6.159 4.799 -0.120 1.00 93.00 84 LEU A O 1
ATOM 684 N N . LYS A 1 85 ? -5.749 6.917 0.506 1.00 92.19 85 LYS A N 1
ATOM 685 C CA . LYS A 1 85 ? -5.498 7.393 -0.858 1.00 92.19 85 LYS A CA 1
ATOM 686 C C . LYS A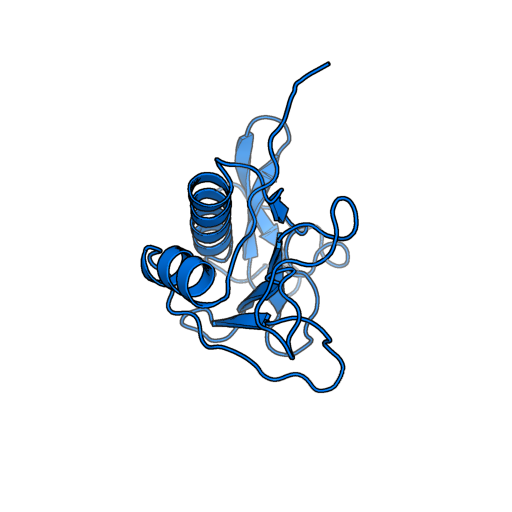 1 85 ? -4.277 6.681 -1.442 1.00 92.19 85 LYS A C 1
ATOM 688 O O . LYS A 1 85 ? -3.189 6.774 -0.868 1.00 92.19 85 LYS A O 1
ATOM 693 N N . GLU A 1 86 ? -4.463 6.074 -2.612 1.00 94.75 86 GLU A N 1
ATOM 694 C CA . GLU A 1 86 ? -3.401 5.464 -3.415 1.00 94.75 86 GLU A CA 1
ATOM 695 C C . GLU A 1 86 ? -2.184 6.393 -3.541 1.00 94.75 86 GLU A C 1
ATOM 697 O O . GLU A 1 86 ? -2.303 7.602 -3.790 1.00 94.75 86 GLU A O 1
ATOM 702 N N . LYS A 1 87 ? -0.989 5.818 -3.390 1.00 95.75 87 LYS A N 1
ATOM 703 C CA . LYS A 1 87 ? 0.283 6.516 -3.563 1.00 95.75 87 LYS A CA 1
ATOM 704 C C . LYS A 1 87 ? 0.972 6.031 -4.832 1.00 95.75 87 LYS A C 1
ATOM 706 O O . LYS A 1 87 ? 1.240 4.848 -4.991 1.00 95.75 87 LYS A O 1
ATOM 711 N N . ARG A 1 88 ? 1.323 6.974 -5.708 1.00 95.19 88 ARG A N 1
ATOM 712 C CA . ARG A 1 88 ? 2.027 6.702 -6.971 1.00 95.19 88 ARG A CA 1
ATOM 713 C C . ARG A 1 88 ? 3.518 6.956 -6.846 1.00 95.19 88 ARG A C 1
ATOM 715 O O . ARG A 1 88 ? 3.909 8.013 -6.349 1.00 95.19 88 ARG A O 1
ATOM 722 N N . THR A 1 89 ? 4.353 6.047 -7.330 1.00 95.12 89 THR A N 1
ATOM 723 C CA . THR A 1 89 ? 5.809 6.184 -7.440 1.00 95.12 89 THR A CA 1
ATOM 724 C C . THR A 1 89 ? 6.225 6.141 -8.901 1.00 95.12 89 THR A C 1
ATOM 726 O O . THR A 1 89 ? 6.078 5.132 -9.583 1.00 95.12 89 THR A O 1
ATOM 729 N N . ASN A 1 90 ? 6.766 7.260 -9.379 1.00 92.06 90 ASN A N 1
ATOM 730 C CA . ASN A 1 90 ? 7.284 7.352 -10.737 1.00 92.06 90 ASN A CA 1
ATOM 731 C C . ASN A 1 90 ? 8.550 6.498 -10.881 1.00 92.06 90 ASN A C 1
ATOM 733 O O . ASN A 1 90 ? 9.424 6.541 -10.013 1.00 92.06 90 ASN A O 1
ATOM 737 N N . ARG A 1 91 ? 8.664 5.798 -12.012 1.00 90.31 91 ARG A N 1
ATOM 738 C CA . ARG A 1 91 ? 9.803 4.947 -12.391 1.00 90.31 91 ARG A CA 1
ATOM 739 C C . ARG A 1 91 ? 10.990 5.772 -12.900 1.00 90.31 91 ARG A C 1
ATOM 741 O O . ARG A 1 91 ? 11.391 5.676 -14.052 1.00 90.31 91 ARG A O 1
ATOM 748 N N . ILE A 1 92 ? 11.492 6.665 -12.057 1.00 90.81 92 ILE A N 1
ATOM 749 C CA . ILE A 1 92 ? 12.703 7.468 -12.299 1.00 90.81 92 ILE A CA 1
ATOM 750 C C . ILE A 1 92 ? 13.837 6.944 -11.419 1.00 90.81 92 ILE A C 1
ATOM 752 O O . ILE A 1 92 ? 13.580 6.123 -10.547 1.00 90.81 92 ILE A O 1
ATOM 756 N N . GLN A 1 93 ? 15.061 7.459 -11.538 1.00 90.81 93 GLN A N 1
ATOM 757 C CA . GLN A 1 93 ? 16.225 6.887 -10.830 1.00 90.81 93 GLN A CA 1
ATOM 758 C C . GLN A 1 93 ? 16.070 6.759 -9.302 1.00 90.81 93 GLN A C 1
ATOM 760 O O . GLN A 1 93 ? 16.739 5.953 -8.669 1.00 90.81 93 GLN A O 1
ATOM 765 N N . THR A 1 94 ? 15.177 7.541 -8.690 1.00 94.00 94 THR A N 1
ATOM 766 C CA . THR A 1 94 ? 14.891 7.506 -7.247 1.00 94.00 94 THR A CA 1
ATOM 767 C C . THR A 1 94 ? 13.714 6.600 -6.861 1.00 94.00 94 THR A C 1
ATOM 769 O O . THR A 1 94 ? 13.244 6.661 -5.722 1.00 94.00 94 THR A O 1
ATOM 772 N N . TRP A 1 95 ? 13.200 5.772 -7.779 1.00 94.50 95 TRP A N 1
ATOM 773 C CA . TRP A 1 95 ? 11.981 4.986 -7.575 1.00 94.50 95 TRP A CA 1
ATOM 774 C C . TRP A 1 95 ? 12.083 4.045 -6.369 1.00 94.50 95 TRP A C 1
ATOM 776 O O . TRP A 1 95 ? 11.169 4.076 -5.552 1.00 94.50 95 TRP A O 1
ATOM 786 N N . LYS A 1 96 ? 13.201 3.318 -6.184 1.00 96.00 96 LYS A N 1
ATOM 787 C CA . LYS A 1 96 ? 13.408 2.402 -5.041 1.00 96.00 96 LYS A CA 1
ATOM 788 C C . LYS A 1 96 ? 13.214 3.122 -3.714 1.00 96.00 96 LYS A C 1
ATOM 790 O O . LYS A 1 96 ? 12.333 2.788 -2.929 1.00 96.00 96 LYS A O 1
ATOM 795 N N . LYS A 1 97 ? 13.983 4.197 -3.505 1.00 95.94 97 LYS A N 1
ATOM 796 C CA . LYS A 1 97 ? 13.917 5.030 -2.294 1.00 95.94 97 LYS A CA 1
ATOM 797 C C . LYS A 1 97 ? 12.499 5.552 -2.042 1.00 95.94 97 LYS A C 1
ATOM 799 O O . LYS A 1 97 ? 12.016 5.526 -0.912 1.00 95.94 97 LYS A O 1
ATOM 804 N N . ASN A 1 98 ? 11.830 6.031 -3.089 1.00 96.19 98 ASN A N 1
ATOM 805 C CA . ASN A 1 98 ? 10.488 6.597 -2.978 1.00 96.19 98 ASN A CA 1
ATOM 806 C C . ASN A 1 98 ? 9.409 5.537 -2.724 1.00 96.19 98 ASN A C 1
ATOM 808 O O . ASN A 1 98 ? 8.448 5.830 -2.012 1.00 96.19 98 ASN A O 1
ATOM 812 N N . LEU A 1 99 ? 9.550 4.347 -3.312 1.00 96.94 99 LEU A N 1
ATOM 813 C CA . LEU A 1 99 ? 8.652 3.214 -3.121 1.00 96.94 99 LEU A CA 1
ATOM 814 C C . LEU A 1 99 ? 8.727 2.732 -1.676 1.00 96.94 99 LEU A C 1
ATOM 816 O O . LEU A 1 99 ? 7.714 2.783 -0.985 1.00 96.94 99 LEU A O 1
ATOM 820 N N . LYS A 1 100 ? 9.929 2.402 -1.192 1.00 96.81 100 LYS A N 1
ATOM 821 C CA . LYS A 1 100 ? 10.158 1.975 0.196 1.00 96.81 100 LYS A CA 1
ATOM 822 C C . LYS A 1 100 ? 9.605 2.971 1.207 1.00 96.81 100 LYS A C 1
ATOM 824 O O . LYS A 1 100 ? 8.846 2.606 2.095 1.00 96.81 100 LYS A O 1
ATOM 829 N N . LYS A 1 101 ? 9.895 4.268 1.017 1.00 96.00 101 LYS A N 1
ATOM 830 C CA . LYS A 1 101 ? 9.368 5.332 1.887 1.00 96.00 101 LYS A CA 1
ATOM 831 C C . LYS A 1 101 ? 7.836 5.311 1.966 1.00 96.00 101 LYS A C 1
ATOM 833 O O . LYS A 1 101 ? 7.279 5.592 3.022 1.00 96.00 101 LYS A O 1
ATOM 838 N N . LYS A 1 102 ? 7.145 5.025 0.859 1.00 96.38 102 LYS A N 1
ATOM 839 C CA . LYS A 1 102 ? 5.675 4.961 0.829 1.00 96.38 102 LYS A CA 1
ATOM 840 C C . LYS A 1 102 ? 5.137 3.665 1.408 1.00 96.38 102 LYS A C 1
ATOM 842 O O . LYS A 1 102 ? 4.129 3.739 2.097 1.00 96.38 102 LYS A O 1
ATOM 847 N N . ILE A 1 103 ? 5.796 2.537 1.152 1.00 96.94 103 ILE A N 1
ATOM 848 C CA . ILE A 1 103 ? 5.459 1.241 1.750 1.00 96.94 103 ILE A CA 1
ATOM 849 C C . ILE A 1 103 ? 5.521 1.359 3.270 1.00 96.94 103 ILE A C 1
ATOM 851 O O . ILE A 1 103 ? 4.489 1.211 3.913 1.00 96.94 103 ILE A O 1
ATOM 855 N N . ASN A 1 104 ? 6.661 1.769 3.830 1.00 94.25 104 ASN A N 1
ATOM 856 C CA . ASN A 1 104 ? 6.834 1.868 5.282 1.00 94.25 104 ASN A CA 1
ATOM 857 C C . ASN A 1 104 ? 5.861 2.883 5.900 1.00 94.25 104 ASN A C 1
ATOM 859 O O . ASN A 1 104 ? 5.289 2.640 6.960 1.00 94.25 104 ASN A O 1
ATOM 863 N N . LYS A 1 105 ? 5.605 4.009 5.213 1.00 93.75 105 LYS A N 1
ATOM 864 C CA . LYS A 1 105 ? 4.597 4.981 5.657 1.00 93.75 105 LYS A CA 1
ATOM 865 C C . LYS A 1 105 ? 3.194 4.369 5.697 1.00 93.75 105 LYS A C 1
ATOM 867 O O . LYS A 1 105 ? 2.494 4.547 6.685 1.00 93.75 105 LYS A O 1
ATOM 872 N N . LEU A 1 106 ? 2.775 3.672 4.642 1.00 94.88 106 LEU A N 1
ATOM 873 C CA . LEU A 1 106 ? 1.451 3.050 4.585 1.00 94.88 106 LEU A CA 1
ATOM 874 C C . LEU A 1 106 ? 1.329 1.865 5.549 1.00 94.88 106 LEU A C 1
ATOM 876 O O . LEU A 1 106 ? 0.256 1.674 6.107 1.00 94.88 106 LEU A O 1
ATOM 880 N N . ALA A 1 107 ? 2.399 1.101 5.773 1.00 93.12 107 ALA A N 1
ATOM 881 C CA . ALA A 1 107 ? 2.463 0.046 6.784 1.00 93.12 107 ALA A CA 1
ATOM 882 C C . ALA A 1 107 ? 2.227 0.616 8.189 1.00 93.12 107 ALA A C 1
ATOM 884 O O . ALA A 1 107 ? 1.312 0.175 8.875 1.00 93.12 107 ALA A O 1
ATOM 885 N N . LYS A 1 108 ? 2.930 1.696 8.567 1.00 91.62 108 LYS A N 1
ATOM 886 C CA . LYS A 1 108 ? 2.670 2.413 9.829 1.00 91.62 108 LYS A CA 1
ATOM 887 C C . LYS A 1 108 ? 1.221 2.910 9.914 1.00 91.62 108 LYS A C 1
ATOM 889 O O . LYS A 1 108 ? 0.582 2.803 10.955 1.00 91.62 108 LYS A O 1
ATOM 894 N N . GLN A 1 109 ? 0.686 3.449 8.816 1.00 92.06 109 GLN A N 1
ATOM 895 C CA . GLN A 1 109 ? -0.664 4.019 8.804 1.00 92.06 109 GLN A CA 1
ATOM 896 C C . GLN A 1 109 ? -1.787 2.986 8.959 1.00 92.06 109 GLN A C 1
ATOM 898 O O . GLN A 1 109 ? -2.886 3.355 9.364 1.00 92.06 109 GLN A O 1
ATOM 903 N N . GLN A 1 110 ? -1.517 1.709 8.684 1.00 87.19 110 GLN A N 1
ATOM 904 C CA . GLN A 1 110 ? -2.467 0.608 8.868 1.00 87.19 110 GLN A CA 1
ATOM 905 C C . GLN A 1 110 ? -2.711 0.231 10.334 1.00 87.19 110 GLN A C 1
ATOM 907 O O . GLN A 1 110 ? -3.581 -0.597 10.579 1.00 87.19 110 GLN A O 1
ATOM 912 N N . GLY A 1 111 ? -1.983 0.826 11.290 1.00 72.31 111 GLY A N 1
ATOM 913 C CA . GLY A 1 111 ? -2.050 0.480 12.711 1.00 72.31 111 GLY A CA 1
ATOM 914 C C . GLY A 1 111 ? -3.481 0.401 13.247 1.00 72.31 111 GLY A C 1
ATOM 915 O O . GLY A 1 111 ? -4.135 1.426 13.435 1.00 72.31 111 GLY A O 1
ATOM 916 N N . ASN A 1 112 ? -3.943 -0.826 13.504 1.00 67.56 112 ASN A N 1
ATOM 917 C CA . ASN A 1 112 ? -5.230 -1.128 14.122 1.00 67.56 112 ASN A CA 1
ATOM 918 C C . ASN A 1 112 ? -5.120 -0.954 15.639 1.00 67.56 112 ASN A C 1
ATOM 920 O O . ASN A 1 112 ? -5.071 -1.919 16.396 1.00 67.56 112 ASN A O 1
ATOM 924 N N . VAL A 1 113 ? -5.013 0.299 16.078 1.00 75.88 113 VAL A N 1
ATOM 925 C CA . VAL A 1 113 ? -4.823 0.597 17.504 1.00 75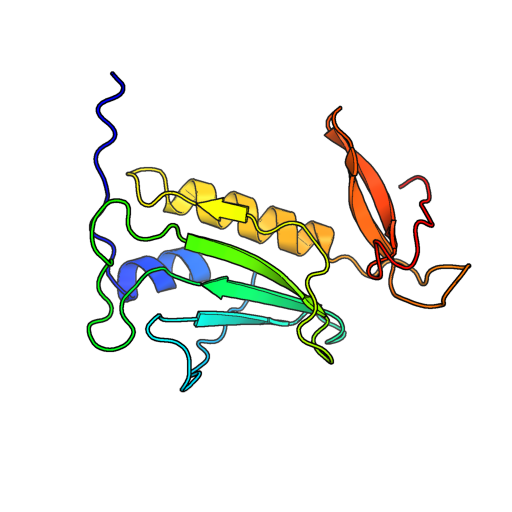.88 113 VAL A CA 1
ATOM 926 C C . VAL A 1 113 ? -6.136 0.469 18.276 1.00 75.88 113 VAL A C 1
ATOM 928 O O . VAL A 1 113 ? -6.139 0.078 19.440 1.00 75.88 113 VAL A O 1
ATOM 931 N N . LYS A 1 114 ? -7.265 0.800 17.636 1.00 87.88 114 LYS A N 1
ATOM 932 C CA . LYS A 1 114 ? -8.588 0.784 18.270 1.00 87.88 114 LYS A CA 1
ATOM 933 C C . LYS A 1 114 ? -9.729 0.646 17.268 1.00 87.88 114 LYS A C 1
ATOM 935 O O . LYS A 1 114 ? -9.579 0.915 16.072 1.00 87.88 114 LYS A O 1
ATOM 940 N N . LYS A 1 115 ? -10.901 0.275 17.784 1.00 94.38 115 LYS A N 1
ATOM 941 C CA . LYS A 1 115 ? -12.168 0.297 17.048 1.00 94.38 115 LYS A CA 1
ATOM 942 C C . LYS A 1 115 ? -12.820 1.675 17.148 1.00 94.38 115 LYS A C 1
ATOM 944 O O . LYS A 1 115 ? -12.686 2.368 18.146 1.00 94.38 115 LYS A O 1
ATOM 949 N N . CYS A 1 116 ? -13.507 2.059 16.084 1.00 95.25 116 CYS A N 1
ATOM 950 C CA . CYS A 1 116 ? -14.247 3.303 15.972 1.00 95.25 116 CYS A CA 1
ATOM 951 C C . CYS A 1 116 ? -15.498 3.247 16.852 1.00 95.25 116 CYS A C 1
ATOM 953 O O . CYS A 1 116 ? -16.314 2.342 16.683 1.00 95.25 116 CYS A O 1
ATOM 955 N N . GLU A 1 117 ? -15.690 4.235 17.721 1.00 95.38 117 GLU A N 1
ATOM 956 C CA . GLU A 1 117 ? -16.832 4.277 18.648 1.00 95.38 117 GLU A CA 1
ATOM 957 C C . GLU A 1 117 ? -18.189 4.454 17.944 1.00 95.38 117 GLU A C 1
ATOM 959 O O . GLU A 1 117 ? -19.214 4.024 18.460 1.00 95.38 117 GLU A O 1
ATOM 964 N N . GLU A 1 118 ? -18.208 5.027 16.735 1.00 96.38 118 GLU A N 1
ATOM 965 C CA . GLU A 1 118 ? -19.452 5.247 15.983 1.00 96.38 118 GLU A CA 1
ATOM 966 C C . GLU A 1 118 ? -19.924 4.022 15.191 1.00 96.38 118 GLU A C 1
ATOM 968 O O . GLU A 1 118 ? -21.123 3.812 15.029 1.00 96.38 118 GLU A O 1
ATOM 973 N N . CYS A 1 119 ? -18.999 3.238 14.623 1.00 96.12 119 CYS A N 1
ATOM 974 C CA . CYS A 1 119 ? -19.355 2.179 13.668 1.00 96.12 119 CYS A CA 1
ATOM 975 C C . CYS A 1 119 ? -18.644 0.840 13.885 1.00 96.12 119 CYS A C 1
ATOM 977 O O . CYS A 1 119 ? -18.844 -0.082 13.098 1.00 96.12 119 CYS A O 1
ATOM 979 N N . GLY A 1 120 ? -17.768 0.728 14.885 1.00 94.31 120 GLY A N 1
ATOM 980 C CA . GLY A 1 120 ? -17.048 -0.503 15.224 1.00 94.31 120 GLY A CA 1
ATOM 981 C C . GLY A 1 120 ? -15.925 -0.908 14.261 1.00 94.31 120 GLY A C 1
ATOM 982 O O . GLY A 1 120 ? -15.181 -1.839 14.559 1.00 94.31 120 GLY A O 1
ATOM 983 N N . ASN A 1 121 ? -15.748 -0.220 13.128 1.00 93.62 121 ASN A N 1
ATOM 984 C CA . ASN A 1 121 ? -14.642 -0.484 12.202 1.00 93.62 121 ASN A CA 1
ATOM 985 C C . ASN A 1 121 ? -13.292 -0.071 12.799 1.00 93.62 121 ASN A C 1
ATOM 987 O O . ASN A 1 121 ? -13.223 0.796 13.664 1.00 93.62 121 ASN A O 1
ATOM 991 N N . THR A 1 122 ? -12.197 -0.643 12.306 1.00 95.00 122 THR A N 1
ATOM 992 C CA . THR A 1 122 ? -10.845 -0.267 12.741 1.00 95.00 122 THR A CA 1
ATOM 993 C C . THR A 1 122 ? -10.540 1.208 12.444 1.00 95.00 122 THR A C 1
ATOM 995 O O . THR A 1 122 ? -10.879 1.724 11.374 1.00 95.00 122 THR A O 1
ATOM 998 N N . MET A 1 123 ? -9.886 1.896 13.377 1.00 95.50 123 MET A N 1
ATOM 999 C CA . MET A 1 123 ? -9.308 3.225 13.170 1.00 95.50 123 MET A CA 1
ATOM 1000 C C . MET A 1 123 ? -7.888 3.086 12.609 1.00 95.50 123 MET A C 1
ATOM 1002 O O . MET A 1 123 ? -7.143 2.210 13.032 1.00 95.50 123 MET A O 1
ATOM 1006 N N . VAL A 1 124 ? -7.516 3.953 11.667 1.00 95.56 124 VAL A N 1
ATOM 1007 C CA . VAL A 1 124 ? -6.180 4.000 11.045 1.00 95.56 124 VAL A CA 1
ATOM 1008 C C . VAL A 1 124 ? -5.536 5.365 11.255 1.00 95.56 124 VAL A C 1
ATOM 1010 O O . VAL A 1 124 ? -6.241 6.353 11.468 1.00 95.56 124 VAL A O 1
ATOM 1013 N N . ILE A 1 125 ? -4.209 5.453 11.142 1.00 95.31 125 ILE A N 1
ATOM 1014 C CA . ILE A 1 125 ? -3.508 6.739 11.226 1.00 95.31 125 ILE A CA 1
ATOM 1015 C C . ILE A 1 125 ? -3.646 7.471 9.888 1.00 95.31 125 ILE A C 1
ATOM 1017 O O . ILE A 1 125 ? -3.252 6.983 8.824 1.00 95.31 125 ILE A O 1
ATOM 1021 N N . ARG A 1 126 ? -4.192 8.681 9.940 1.00 93.62 126 ARG A N 1
ATOM 1022 C CA . ARG A 1 126 ? -4.296 9.619 8.821 1.00 93.62 126 ARG A CA 1
ATOM 1023 C C . ARG A 1 126 ? -3.465 10.860 9.124 1.00 93.62 126 ARG A C 1
ATOM 1025 O O . ARG A 1 126 ? -3.026 11.063 10.245 1.00 93.62 126 ARG A O 1
ATOM 1032 N N . GLU A 1 127 ? -3.225 11.663 8.097 1.00 93.44 127 GLU A N 1
ATOM 1033 C CA . GLU A 1 127 ? -2.434 12.890 8.193 1.00 93.44 127 GLU A CA 1
ATOM 1034 C C . GLU A 1 127 ? -3.231 14.035 7.572 1.00 93.44 127 GLU A C 1
ATOM 1036 O O . GLU A 1 127 ? -3.826 13.860 6.498 1.00 93.44 127 GLU A O 1
ATOM 1041 N N . ASN A 1 128 ? -3.280 15.180 8.253 1.00 93.12 128 ASN A N 1
ATOM 1042 C CA . ASN A 1 128 ? -3.923 16.385 7.735 1.00 93.12 128 ASN A CA 1
ATOM 1043 C C . ASN A 1 128 ? -2.984 17.144 6.770 1.00 93.12 128 ASN A C 1
ATOM 1045 O O . ASN A 1 128 ? -1.879 16.700 6.461 1.00 93.12 128 ASN A O 1
ATOM 1049 N N . SER A 1 129 ? -3.415 18.296 6.249 1.00 92.62 129 SER A N 1
ATOM 1050 C CA . SER A 1 129 ? -2.589 19.108 5.338 1.00 92.62 129 SER A CA 1
ATOM 1051 C C . SER A 1 129 ? -1.304 19.646 5.972 1.00 92.62 129 SER A C 1
ATOM 1053 O O . SER A 1 129 ? -0.363 19.955 5.244 1.00 92.62 129 SER A O 1
ATOM 1055 N N . ASN A 1 130 ? -1.271 19.762 7.299 1.00 94.00 130 ASN A N 1
ATOM 1056 C CA . ASN A 1 130 ? -0.151 20.306 8.063 1.00 94.00 130 ASN A CA 1
ATOM 1057 C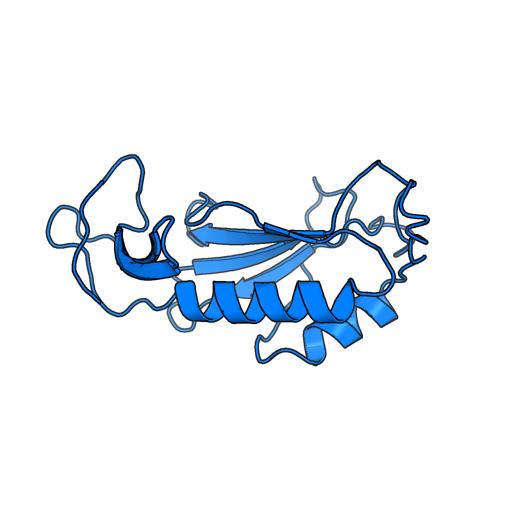 C . ASN A 1 130 ? 0.873 19.227 8.444 1.00 94.00 130 ASN A C 1
ATOM 1059 O O . ASN A 1 130 ? 1.930 19.553 8.975 1.00 94.00 130 ASN A O 1
ATOM 1063 N N . GLY A 1 131 ? 0.586 17.955 8.153 1.00 90.75 131 GLY A N 1
ATOM 1064 C CA . GLY A 1 131 ? 1.455 16.837 8.504 1.00 90.75 131 GLY A CA 1
ATOM 1065 C C . GLY A 1 131 ? 1.183 16.235 9.883 1.00 90.75 131 GLY A C 1
ATOM 1066 O O . GLY A 1 131 ? 1.900 15.324 10.286 1.00 90.75 131 GLY A O 1
ATOM 1067 N N . GLU A 1 132 ? 0.166 16.715 10.600 1.00 95.31 132 GLU A N 1
ATOM 1068 C CA . GLU A 1 132 ? -0.200 16.176 11.910 1.00 95.31 132 GLU A CA 1
ATOM 1069 C C . GLU A 1 132 ? -0.976 14.870 11.731 1.00 95.31 132 GLU A C 1
ATOM 1071 O O . GLU A 1 132 ? -1.894 14.772 10.905 1.00 95.31 132 GLU A O 1
ATOM 1076 N N . GLU A 1 133 ? -0.579 13.862 12.503 1.00 95.19 133 GLU A N 1
ATOM 1077 C CA . GLU A 1 133 ? -1.196 12.543 12.500 1.00 95.19 133 GLU A CA 1
ATOM 1078 C C . GLU A 1 133 ? -2.417 12.516 13.439 1.00 95.19 133 GLU A C 1
ATOM 1080 O O . GLU A 1 133 ? -2.423 13.137 14.500 1.00 95.19 133 GLU A O 1
ATOM 1085 N N . PHE A 1 134 ? -3.468 11.800 13.043 1.00 95.06 134 PHE A N 1
ATOM 1086 C CA . PHE A 1 134 ? -4.682 11.594 13.837 1.00 95.06 134 PHE A CA 1
ATOM 1087 C C . PHE A 1 134 ? -5.283 10.218 13.529 1.00 95.06 134 PHE A C 1
ATOM 1089 O O . PHE A 1 134 ? -5.044 9.654 12.455 1.00 95.06 134 PHE A O 1
ATOM 1096 N N . TYR A 1 135 ? -6.097 9.675 14.430 1.00 95.62 135 TYR A N 1
ATOM 1097 C CA . TYR A 1 135 ? -6.881 8.481 14.132 1.00 95.62 135 TYR A CA 1
ATOM 1098 C C . TYR A 1 135 ? -8.101 8.856 13.293 1.00 95.62 135 TYR A C 1
ATOM 1100 O O . TYR A 1 135 ? -8.881 9.727 13.668 1.00 95.62 135 TYR A O 1
ATOM 1108 N N . GLY A 1 136 ? -8.335 8.152 12.189 1.00 95.81 136 GLY A N 1
ATOM 1109 C CA . GLY A 1 136 ? -9.567 8.281 11.414 1.00 95.81 136 GLY A CA 1
ATOM 1110 C C . GLY A 1 136 ? -10.149 6.929 11.035 1.00 95.81 136 GLY A C 1
ATOM 1111 O O . GLY A 1 136 ? -9.411 5.979 10.772 1.00 95.81 136 GLY A O 1
ATOM 1112 N N . CYS A 1 137 ? -11.477 6.850 10.950 1.00 96.25 137 CYS A N 1
ATOM 1113 C CA . CYS A 1 137 ? -12.153 5.604 10.605 1.00 96.25 137 CYS A CA 1
ATOM 1114 C C . CYS A 1 137 ? -11.664 5.035 9.255 1.00 96.25 137 CYS A C 1
ATOM 1116 O O . CYS A 1 137 ? -11.536 5.746 8.245 1.00 96.25 137 CYS A O 1
ATOM 1118 N N . SER A 1 138 ? -11.408 3.726 9.210 1.00 95.88 138 SER A N 1
ATOM 1119 C CA . SER A 1 138 ? -11.065 3.008 7.973 1.00 95.88 138 SER A CA 1
ATOM 1120 C C . SER A 1 138 ? -12.222 2.951 6.966 1.00 95.88 138 SER A C 1
ATOM 1122 O O . SER A 1 138 ? -11.988 2.716 5.780 1.00 95.88 138 SER A O 1
ATOM 1124 N N . TRP A 1 139 ? -13.459 3.221 7.403 1.00 95.56 139 TRP A N 1
ATOM 1125 C CA . TRP A 1 139 ? -14.667 3.204 6.568 1.00 95.56 139 TRP A CA 1
ATOM 1126 C C . TRP A 1 139 ? -15.033 4.560 5.941 1.00 95.56 139 TRP A C 1
ATOM 1128 O O . TRP A 1 139 ? -16.085 4.703 5.307 1.00 95.56 139 TRP A O 1
ATOM 1138 N N . TYR A 1 140 ? -14.168 5.569 6.060 1.00 94.56 140 TYR A N 1
ATOM 1139 C CA . TYR A 1 140 ? -14.319 6.844 5.352 1.00 94.56 140 TYR A CA 1
ATOM 1140 C C . TYR A 1 140 ? -14.535 6.626 3.835 1.00 94.56 140 TYR A C 1
ATOM 1142 O O . TYR A 1 140 ? -13.867 5.770 3.244 1.00 94.56 140 TYR A O 1
ATOM 1150 N N . PRO A 1 141 ? -15.452 7.354 3.163 1.00 94.69 141 PRO A N 1
ATOM 1151 C CA . PRO A 1 141 ? -16.216 8.517 3.638 1.00 94.69 141 PRO A CA 1
ATOM 1152 C C . PRO A 1 141 ? -17.523 8.197 4.380 1.00 94.69 141 PRO A C 1
ATOM 1154 O O . PRO A 1 141 ? -18.198 9.129 4.813 1.00 94.69 141 PRO A O 1
ATOM 1157 N N . ASN A 1 142 ? -17.880 6.918 4.528 1.00 95.69 142 ASN A N 1
ATOM 1158 C CA . ASN A 1 142 ? -19.159 6.500 5.115 1.00 95.69 142 ASN A CA 1
ATOM 1159 C C . ASN A 1 142 ? -19.207 6.722 6.632 1.00 95.69 142 ASN A C 1
ATOM 1161 O O . ASN A 1 142 ? -20.272 6.995 7.169 1.00 95.69 142 ASN A O 1
ATOM 1165 N N . CYS A 1 143 ? -18.062 6.633 7.310 1.00 96.81 143 CYS A N 1
ATOM 1166 C CA . CYS A 1 143 ? -17.892 7.099 8.683 1.00 96.81 143 CYS A CA 1
ATOM 1167 C C . CYS A 1 143 ? -16.761 8.129 8.707 1.00 96.81 143 CYS A C 1
ATOM 1169 O O . CYS A 1 143 ? -15.677 7.891 8.165 1.00 96.81 143 CYS A O 1
ATOM 1171 N N . LYS A 1 144 ? -17.044 9.296 9.290 1.00 96.81 144 LYS A N 1
ATOM 1172 C CA . LYS A 1 144 ? -16.123 10.438 9.351 1.00 96.81 144 LYS A CA 1
ATOM 1173 C C . LYS A 1 144 ? -15.559 10.661 10.751 1.00 96.81 144 LYS A C 1
ATOM 1175 O O . LYS A 1 144 ? -14.912 11.682 10.947 1.00 96.81 144 LYS A O 1
ATOM 1180 N N . ASN A 1 145 ? -15.779 9.726 11.680 1.00 97.19 145 ASN A N 1
ATOM 1181 C CA . ASN A 1 145 ? -15.235 9.831 13.024 1.00 97.19 145 ASN A CA 1
ATOM 1182 C C . ASN A 1 145 ? -13.705 9.942 12.990 1.00 97.19 145 ASN A C 1
ATOM 1184 O O . ASN A 1 145 ? -13.022 9.221 12.242 1.00 97.19 145 ASN A O 1
ATOM 1188 N N . THR A 1 146 ? -13.189 10.841 13.816 1.00 96.25 146 THR A N 1
ATOM 1189 C CA . THR A 1 146 ? -11.767 11.129 13.966 1.00 96.25 146 THR A CA 1
ATOM 1190 C C . THR A 1 146 ? -11.451 11.396 15.420 1.00 96.25 146 THR A C 1
ATOM 1192 O O . THR A 1 146 ? -12.240 12.025 16.116 1.00 96.25 146 THR A O 1
ATOM 1195 N N . GLU A 1 147 ? -10.263 10.998 15.846 1.00 93.50 147 GLU A N 1
ATOM 1196 C CA . GLU A 1 147 ? -9.792 11.177 17.212 1.00 93.50 147 GLU A CA 1
ATOM 1197 C C . GLU A 1 147 ? -8.323 11.606 17.192 1.00 93.50 147 GLU A C 1
ATOM 1199 O O . GLU A 1 147 ? -7.577 11.259 16.271 1.00 93.50 147 GLU A O 1
ATOM 1204 N N . SER A 1 148 ? -7.896 12.357 18.205 1.00 93.38 148 SER A N 1
ATOM 1205 C CA . SER A 1 148 ? -6.488 12.726 18.370 1.00 93.38 148 SER A CA 1
ATOM 1206 C C . SER A 1 148 ? -5.622 11.480 18.565 1.00 93.38 148 SER A C 1
ATOM 1208 O O . SER A 1 148 ? -6.044 10.536 19.240 1.00 93.38 148 SER A O 1
ATOM 1210 N N . LEU A 1 149 ? -4.449 11.478 17.923 1.00 88.19 149 LEU A N 1
ATOM 1211 C CA . LEU A 1 149 ? -3.443 10.422 18.044 1.00 88.19 149 LEU A CA 1
ATOM 1212 C C . LEU A 1 149 ? -2.646 10.560 19.344 1.00 88.19 149 LEU A C 1
ATOM 1214 O O . LEU A 1 149 ? -2.297 11.711 19.687 1.00 88.19 149 LEU A O 1
#

Sequence (149 aa):
MSNRKYSDIIQEEFEQALSETDVDFERKDYPWSGELIYEAKSEDDTFTLRVYSSLDKRTGEARSRGSDAIRTVVLHTDSGRPVLKEKRTNRIQTWKKNLKKKINKLAKQQGNVKKCEECGNTMVIRENSNGEEFYGCSWYPNCKNTESL

Foldseek 3Di:
DPPFDFDWDAQVNVVVLVVPAPFDWDWDDDPPDQFIKIWGADPVNQKIWIWGQCAGPVGRIHDDPPPAFIKIFIAGRVPRHTQDDIDGAGRTPCRSVVVRVVSVVVNQQQDQPDADPPPRAGWGWDADPVRAIWTAGSPPPVDGDIGGD